Protein AF-A0A920M157-F1 (afdb_monomer)

Mean predicted aligned error: 7.33 Å

Secondary structure (DSSP, 8-state):
-HHHHHHHHHHHHHHHH-TT-HHHHHHHHHHHHHHHHHHHHHHHHHHHHHTT----HHHHHHHHHHHHHTT-HHHHHHHHHHHHHTTSS---HHHHHHHHHHHHHTT-HHHHHHHHHHHHHHHHHHHHT--

Solvent-accessible surface area (backbone atoms only — not comparable to full-atom values): 6908 Å² total; per-residue (Å²): 103,73,70,53,56,55,46,48,52,51,30,52,49,51,27,71,76,46,67,89,45,66,69,33,57,53,52,42,50,52,52,51,52,52,51,50,52,51,51,54,53,50,51,52,49,51,53,30,51,78,68,69,68,67,78,52,40,67,60,46,52,49,53,22,52,49,26,44,74,70,73,33,19,65,59,16,40,49,45,50,52,49,28,42,75,70,66,44,33,68,94,42,36,69,55,28,42,54,46,14,51,23,25,47,72,61,68,38,56,68,60,14,50,54,34,38,56,53,15,51,51,47,48,51,54,53,56,71,71,75,112

Foldseek 3Di:
DVVLVVQLVVLVVCCVVCVVDPVSVVSNVVSVVVVVVVVVVLVVLVVCVVVVNDQAQVSLQSNLVVCVVVLNLVVSLVSLVVCVVVVRHDLELVSLLSNLVSCVSVVNNVVSVVSNVSSVVRVVVVVVVVD

Sequence (131 aa):
MKNLEDAEDLGTRLLYLEPNKKKYWNQVSALYFAKEFELDSLAALELGYENNTLDKEADYLLLAKYYLYQKSPLKSIMVINDGIKKKIIKENEENLKLLSSSYFYSRDLENGIKILVKAEKFLMIRIYLLD

Structure (mmCIF, N/CA/C/O backbone):
data_AF-A0A920M157-F1
#
_entry.id   AF-A0A920M157-F1
#
loop_
_atom_site.group_PDB
_atom_site.id
_atom_site.type_symbol
_atom_site.label_atom_id
_atom_site.label_alt_id
_atom_site.label_comp_id
_atom_site.label_asym_id
_atom_site.label_entity_id
_atom_site.label_seq_id
_atom_site.pdbx_PDB_ins_code
_atom_site.Cartn_x
_atom_site.Cartn_y
_atom_site.Cartn_z
_atom_site.occupancy
_atom_site.B_iso_or_equiv
_atom_site.auth_seq_id
_atom_site.auth_comp_id
_atom_site.auth_asym_id
_atom_site.auth_atom_id
_atom_site.pdbx_PDB_model_num
ATOM 1 N N . MET A 1 1 ? 12.183 -5.258 -1.919 1.00 53.25 1 MET A N 1
ATOM 2 C CA . MET A 1 1 ? 12.608 -3.917 -2.371 1.00 53.25 1 MET A CA 1
ATOM 3 C C . MET A 1 1 ? 13.894 -3.413 -1.734 1.00 53.25 1 MET A C 1
ATOM 5 O O . MET A 1 1 ? 14.767 -3.090 -2.517 1.00 53.25 1 MET A O 1
ATOM 9 N N . LYS A 1 2 ? 14.093 -3.425 -0.399 1.00 52.22 2 LYS A N 1
ATOM 10 C CA . LYS A 1 2 ? 15.421 -3.109 0.191 1.00 52.22 2 LYS A CA 1
ATOM 11 C C . LYS A 1 2 ? 16.543 -3.930 -0.472 1.00 52.22 2 LYS A C 1
ATOM 13 O O . LYS A 1 2 ? 17.490 -3.379 -0.999 1.00 52.22 2 LYS A O 1
ATOM 18 N N . ASN A 1 3 ? 16.283 -5.224 -0.668 1.00 67.44 3 ASN A N 1
ATOM 19 C CA . ASN A 1 3 ? 17.174 -6.133 -1.397 1.00 67.44 3 ASN A CA 1
ATOM 20 C C . ASN A 1 3 ? 17.383 -5.801 -2.892 1.00 67.44 3 ASN A C 1
ATOM 22 O O . ASN A 1 3 ? 18.371 -6.254 -3.450 1.00 67.44 3 ASN A O 1
ATOM 26 N N . LEU A 1 4 ? 16.453 -5.102 -3.558 1.00 66.88 4 LEU A N 1
ATOM 27 C CA . LEU A 1 4 ? 16.570 -4.734 -4.981 1.00 66.88 4 LEU A CA 1
ATOM 28 C C . LEU A 1 4 ? 17.382 -3.449 -5.146 1.00 66.88 4 LEU A C 1
ATOM 30 O O . LEU A 1 4 ? 18.201 -3.375 -6.048 1.00 66.88 4 LEU A O 1
ATOM 34 N N . GLU A 1 5 ? 17.187 -2.481 -4.250 1.00 72.12 5 GLU A N 1
ATOM 35 C CA . GLU A 1 5 ? 17.973 -1.245 -4.186 1.00 72.12 5 GLU A CA 1
ATOM 36 C C . GLU A 1 5 ? 19.414 -1.544 -3.735 1.00 72.12 5 GLU A C 1
ATOM 38 O O . GLU A 1 5 ? 20.366 -1.104 -4.374 1.00 72.12 5 GLU A O 1
ATOM 43 N N . ASP A 1 6 ? 19.584 -2.420 -2.736 1.00 80.12 6 ASP A N 1
ATOM 44 C CA . ASP A 1 6 ? 20.892 -2.950 -2.327 1.00 80.12 6 ASP A CA 1
ATOM 45 C C . ASP A 1 6 ? 21.563 -3.749 -3.470 1.00 80.12 6 ASP A C 1
ATOM 47 O O . ASP A 1 6 ? 22.782 -3.698 -3.645 1.00 80.12 6 ASP A O 1
ATOM 51 N N . ALA A 1 7 ? 20.783 -4.485 -4.276 1.00 79.31 7 ALA A N 1
ATOM 52 C CA . ALA A 1 7 ? 21.294 -5.204 -5.447 1.00 79.31 7 ALA A CA 1
ATOM 53 C C . ALA A 1 7 ? 21.628 -4.273 -6.624 1.00 79.31 7 ALA A C 1
ATOM 55 O O . ALA A 1 7 ? 22.569 -4.559 -7.364 1.00 79.31 7 ALA A O 1
ATOM 56 N N . GLU A 1 8 ? 20.889 -3.173 -6.796 1.00 82.50 8 GLU A N 1
ATOM 57 C CA . GLU A 1 8 ? 21.156 -2.122 -7.782 1.00 82.50 8 GLU A CA 1
ATOM 58 C C . GLU A 1 8 ? 22.471 -1.410 -7.446 1.00 82.50 8 GLU A C 1
ATOM 60 O O . GLU A 1 8 ? 23.344 -1.322 -8.311 1.00 82.50 8 GLU A O 1
ATOM 65 N N . ASP A 1 9 ? 22.665 -0.994 -6.190 1.00 84.38 9 ASP A N 1
ATOM 66 C CA . ASP A 1 9 ? 23.902 -0.349 -5.728 1.00 84.38 9 ASP A CA 1
ATOM 67 C C . ASP A 1 9 ? 25.109 -1.291 -5.859 1.00 84.38 9 ASP A C 1
ATOM 69 O O . ASP A 1 9 ? 26.121 -0.955 -6.485 1.00 84.38 9 ASP A O 1
ATOM 73 N N . LEU A 1 10 ? 24.978 -2.531 -5.372 1.00 85.69 10 LEU A N 1
ATOM 74 C CA . LEU A 1 10 ? 26.026 -3.543 -5.489 1.00 85.69 10 LEU A CA 1
ATOM 75 C C . LEU A 1 10 ? 26.350 -3.870 -6.955 1.00 85.69 10 LEU A C 1
ATOM 77 O O . LEU A 1 10 ? 27.523 -3.932 -7.329 1.00 85.69 10 LEU A O 1
ATOM 81 N N . GLY A 1 11 ? 25.329 -4.078 -7.788 1.00 81.12 11 GLY A N 1
ATOM 82 C CA . GLY A 1 11 ? 25.480 -4.396 -9.207 1.00 81.12 11 GLY A CA 1
ATOM 83 C C . GLY A 1 11 ? 26.144 -3.263 -9.985 1.00 81.12 11 GLY A C 1
ATOM 84 O O . GLY A 1 11 ? 27.078 -3.510 -10.749 1.00 81.12 11 GLY A O 1
ATOM 85 N N . THR A 1 12 ? 25.732 -2.019 -9.735 1.00 85.62 12 THR A N 1
ATOM 86 C CA . THR A 1 12 ? 26.298 -0.818 -10.368 1.00 85.62 12 THR A CA 1
ATOM 87 C C . THR A 1 12 ? 27.742 -0.588 -9.927 1.00 85.62 12 THR A C 1
ATOM 89 O O . THR A 1 12 ? 28.605 -0.267 -10.746 1.00 85.62 12 THR A O 1
ATOM 92 N N . ARG A 1 13 ? 28.057 -0.833 -8.651 1.00 89.56 13 ARG A N 1
ATOM 93 C CA . ARG A 1 13 ? 29.427 -0.734 -8.139 1.00 89.56 13 ARG A CA 1
ATOM 94 C C . ARG A 1 13 ? 30.346 -1.806 -8.725 1.00 89.56 13 ARG A C 1
ATOM 96 O O . ARG A 1 13 ? 31.457 -1.487 -9.139 1.00 89.56 13 ARG A O 1
ATOM 103 N N . LEU A 1 14 ? 29.897 -3.062 -8.798 1.00 87.12 14 LEU A N 1
ATOM 104 C CA . LEU A 1 14 ? 30.646 -4.145 -9.450 1.00 87.12 14 LEU A CA 1
ATOM 105 C C . LEU A 1 14 ? 30.865 -3.862 -10.937 1.00 87.12 14 LEU A C 1
ATOM 107 O O . LEU A 1 14 ? 31.947 -4.123 -11.460 1.00 87.12 14 LEU A O 1
ATOM 111 N N . LEU A 1 15 ? 29.858 -3.289 -11.597 1.00 89.19 15 LEU A N 1
ATOM 112 C CA . LEU A 1 15 ? 29.945 -2.867 -12.983 1.00 89.19 15 LEU A CA 1
ATOM 113 C C . LEU A 1 15 ? 30.998 -1.768 -13.187 1.00 89.19 15 LEU A C 1
ATOM 115 O O . LEU A 1 15 ? 31.784 -1.850 -14.125 1.00 89.19 15 LEU A O 1
ATOM 119 N N . TYR A 1 16 ? 31.048 -0.776 -12.296 1.00 88.50 16 TYR A N 1
ATOM 120 C CA . TYR A 1 16 ? 32.037 0.301 -12.344 1.00 88.50 16 TYR A CA 1
ATOM 121 C C . TYR A 1 16 ? 33.469 -0.195 -12.092 1.00 88.50 16 TYR A C 1
ATOM 123 O O . TYR A 1 16 ? 34.403 0.240 -12.761 1.00 88.50 16 TYR A O 1
ATOM 131 N N . LEU A 1 17 ? 33.648 -1.112 -11.136 1.00 90.62 17 LEU A N 1
ATOM 132 C CA . LEU A 1 17 ? 34.964 -1.653 -10.778 1.00 90.62 17 LEU A CA 1
ATOM 133 C C . LEU A 1 17 ? 35.521 -2.607 -11.844 1.00 90.62 17 LEU A C 1
ATOM 135 O O . LEU A 1 17 ? 36.728 -2.662 -12.051 1.00 90.62 17 LEU A O 1
ATOM 139 N N . GLU A 1 18 ? 34.655 -3.369 -12.514 1.00 89.88 18 GLU A N 1
ATOM 140 C CA . GLU A 1 18 ? 35.040 -4.450 -13.429 1.00 89.88 18 GLU A CA 1
ATOM 141 C C . GLU A 1 18 ? 34.169 -4.450 -14.711 1.00 89.88 18 GLU A C 1
ATOM 143 O O . GLU A 1 18 ? 33.506 -5.449 -15.025 1.00 89.88 18 GLU A O 1
ATOM 148 N N . PRO A 1 19 ? 34.167 -3.359 -15.503 1.00 85.19 19 PRO A N 1
ATOM 149 C CA . PRO A 1 19 ? 33.208 -3.142 -16.597 1.00 85.19 19 PRO A CA 1
ATOM 150 C C . PRO A 1 19 ? 33.341 -4.133 -17.760 1.00 85.19 19 PRO A C 1
ATOM 152 O O . PRO A 1 19 ? 32.403 -4.322 -18.536 1.00 85.19 19 PRO A O 1
ATOM 155 N N . ASN A 1 20 ? 34.484 -4.814 -17.869 1.00 88.31 20 ASN A N 1
ATOM 156 C CA . ASN A 1 20 ? 34.747 -5.809 -18.910 1.00 88.31 20 ASN A CA 1
ATOM 157 C C . ASN A 1 20 ? 34.015 -7.144 -18.662 1.00 88.31 20 ASN A C 1
ATOM 159 O O . ASN A 1 20 ? 33.969 -8.005 -19.544 1.00 88.31 20 ASN A O 1
ATOM 163 N N . LYS A 1 21 ? 33.427 -7.353 -17.474 1.00 88.81 21 LYS A N 1
ATOM 164 C CA . LYS A 1 21 ? 32.687 -8.580 -17.148 1.00 88.81 21 LYS A CA 1
ATOM 165 C C . LYS A 1 21 ? 31.221 -8.450 -17.566 1.00 88.81 21 LYS A C 1
ATOM 167 O O . LYS A 1 21 ? 30.387 -7.942 -16.822 1.00 88.81 21 LYS A O 1
ATOM 172 N N . LYS A 1 22 ? 30.876 -9.028 -18.726 1.00 87.81 22 LYS A N 1
ATOM 173 C CA . LYS A 1 22 ? 29.504 -9.089 -19.288 1.00 87.81 22 LYS A CA 1
ATOM 174 C C . LYS A 1 22 ? 28.415 -9.480 -18.271 1.00 87.81 22 LYS A C 1
ATOM 176 O O . LYS A 1 22 ? 27.293 -8.990 -18.347 1.00 87.81 22 LYS A O 1
ATOM 181 N N . LYS A 1 23 ? 28.737 -10.349 -17.304 1.00 86.00 23 LYS A N 1
ATOM 182 C CA . LYS A 1 23 ? 27.807 -10.786 -16.249 1.00 86.00 23 LYS A CA 1
ATOM 183 C C . LYS A 1 23 ? 27.227 -9.615 -15.440 1.00 86.00 23 LYS A C 1
ATOM 185 O O . LYS A 1 23 ? 26.061 -9.692 -15.072 1.00 86.00 23 LYS A O 1
ATOM 190 N N . TYR A 1 24 ? 27.991 -8.551 -15.186 1.00 87.88 24 TYR A N 1
ATOM 191 C CA . TYR A 1 24 ? 27.523 -7.418 -14.379 1.00 87.88 24 TYR A CA 1
ATOM 192 C C . TYR A 1 24 ? 26.549 -6.521 -15.142 1.00 87.88 24 TYR A C 1
ATOM 194 O O . TYR A 1 24 ? 25.504 -6.175 -14.603 1.00 87.88 24 TYR A O 1
ATOM 202 N N . TRP A 1 25 ? 26.807 -6.264 -16.427 1.00 85.06 25 TRP A N 1
ATOM 203 C CA . TRP A 1 25 ? 25.846 -5.590 -17.307 1.00 85.06 25 TRP A CA 1
ATOM 204 C C . TRP A 1 25 ? 24.501 -6.326 -17.355 1.00 85.06 25 TRP A C 1
ATOM 206 O O . T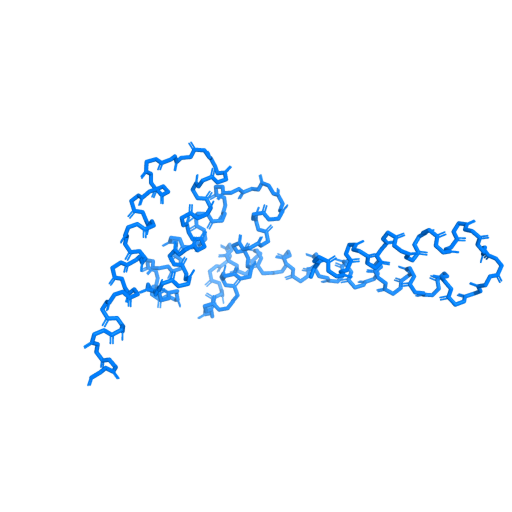RP A 1 25 ? 23.452 -5.705 -17.213 1.00 85.06 25 TRP A O 1
ATOM 216 N N . ASN A 1 26 ? 24.527 -7.659 -17.482 1.00 86.12 26 ASN A N 1
ATOM 217 C CA . ASN A 1 26 ? 23.306 -8.470 -17.497 1.00 86.12 26 ASN A CA 1
ATOM 218 C C . ASN A 1 26 ? 22.538 -8.404 -16.167 1.00 86.12 26 ASN A C 1
ATOM 220 O O . ASN A 1 26 ? 21.312 -8.377 -16.174 1.00 86.12 26 ASN A O 1
ATOM 224 N N . GLN A 1 27 ? 23.244 -8.391 -15.031 1.00 84.75 27 GLN A N 1
ATOM 225 C CA . GLN A 1 27 ? 22.616 -8.289 -13.711 1.00 84.75 27 GLN A CA 1
ATOM 226 C C . GLN A 1 27 ? 21.940 -6.930 -13.514 1.00 84.75 27 GLN A C 1
ATOM 228 O O . GLN A 1 27 ? 20.782 -6.888 -13.113 1.00 84.75 27 GLN A O 1
ATOM 233 N N . VAL A 1 28 ? 22.628 -5.838 -13.855 1.00 87.62 28 VAL A N 1
ATOM 234 C CA . VAL A 1 28 ? 22.068 -4.480 -13.775 1.00 87.62 28 VAL A CA 1
ATOM 235 C C . VAL A 1 28 ? 20.886 -4.315 -14.738 1.00 87.62 28 VAL A C 1
ATOM 237 O O . VAL A 1 28 ? 19.845 -3.801 -14.344 1.00 87.62 28 VAL A O 1
ATOM 240 N N . SER A 1 29 ? 20.983 -4.834 -15.967 1.00 83.81 29 SER A N 1
ATOM 241 C CA . SER A 1 29 ? 19.876 -4.814 -16.934 1.00 83.81 29 SER A CA 1
ATOM 242 C C . SER A 1 29 ? 18.646 -5.584 -16.442 1.00 83.81 29 SER A C 1
ATOM 244 O O . SER A 1 29 ? 17.533 -5.084 -16.577 1.00 83.81 29 SER A O 1
ATOM 246 N N . ALA A 1 30 ? 18.829 -6.762 -15.838 1.00 85.06 30 ALA A N 1
ATOM 247 C CA . ALA A 1 30 ? 17.723 -7.532 -15.271 1.00 85.06 30 ALA A CA 1
ATOM 248 C C . ALA A 1 30 ? 17.056 -6.807 -14.091 1.00 85.06 30 ALA A C 1
ATOM 250 O O . ALA A 1 30 ? 15.836 -6.864 -13.953 1.00 85.06 30 ALA A O 1
ATOM 251 N N . LEU A 1 31 ? 17.839 -6.101 -13.266 1.00 87.56 31 LEU A N 1
ATOM 252 C CA . LEU A 1 31 ? 17.317 -5.282 -12.169 1.00 87.56 31 LEU A CA 1
ATOM 253 C C . LEU A 1 31 ? 16.507 -4.089 -12.688 1.00 87.56 31 LEU A C 1
ATOM 255 O O . LEU A 1 31 ? 15.399 -3.865 -12.208 1.00 87.56 31 LEU A O 1
ATOM 259 N N . TYR A 1 32 ? 17.012 -3.363 -13.691 1.00 85.44 32 TYR A N 1
ATOM 260 C CA . TYR A 1 32 ? 16.269 -2.260 -14.309 1.00 85.44 32 TYR A CA 1
ATOM 261 C C . TYR A 1 32 ? 14.982 -2.732 -14.980 1.00 85.44 32 TYR A C 1
ATOM 263 O O . TYR A 1 32 ? 13.939 -2.127 -14.759 1.00 85.44 32 TYR A O 1
ATOM 271 N N . PHE A 1 33 ? 15.028 -3.849 -15.709 1.00 84.50 33 PHE A N 1
ATOM 272 C CA . PHE A 1 33 ? 13.837 -4.432 -16.320 1.00 84.50 33 PHE A CA 1
ATOM 273 C C . PHE A 1 33 ? 12.795 -4.846 -15.270 1.00 84.50 33 PHE A C 1
ATOM 275 O O . PHE A 1 33 ? 11.612 -4.562 -15.423 1.00 84.50 33 PHE A O 1
ATOM 282 N N . ALA A 1 34 ? 13.226 -5.476 -14.171 1.00 84.06 34 ALA A N 1
ATOM 283 C CA . ALA A 1 34 ? 12.327 -5.842 -13.079 1.00 84.06 34 ALA A CA 1
ATOM 284 C C . ALA A 1 34 ? 11.678 -4.609 -12.425 1.00 84.06 34 ALA A C 1
ATOM 286 O O . ALA A 1 34 ? 10.488 -4.635 -12.122 1.00 84.06 34 ALA A O 1
ATOM 287 N N . LYS A 1 35 ? 12.445 -3.527 -12.245 1.00 84.00 35 LYS A N 1
ATOM 288 C CA . LYS A 1 35 ? 11.970 -2.257 -11.679 1.00 84.00 35 LYS A CA 1
ATOM 289 C C . LYS A 1 35 ? 10.964 -1.558 -12.594 1.00 84.00 35 LYS A C 1
ATOM 291 O O . LYS A 1 35 ? 9.948 -1.076 -12.108 1.00 84.00 35 LYS A O 1
ATOM 296 N N . GLU A 1 36 ? 11.228 -1.514 -13.898 1.00 83.31 36 GLU A N 1
ATOM 297 C CA . GLU A 1 36 ? 10.305 -0.959 -14.896 1.00 83.31 36 GLU A CA 1
ATOM 298 C C . GLU A 1 36 ? 8.992 -1.751 -14.928 1.00 83.31 36 GLU A C 1
ATOM 300 O O . GLU A 1 36 ? 7.922 -1.168 -14.778 1.00 83.31 36 GLU A O 1
ATOM 305 N N . PHE A 1 37 ? 9.071 -3.085 -14.977 1.00 82.06 37 PHE A N 1
ATOM 306 C CA . PHE A 1 37 ? 7.889 -3.948 -14.944 1.00 82.06 37 PHE A CA 1
ATOM 307 C C . PHE A 1 37 ? 7.062 -3.775 -13.659 1.00 82.06 37 PHE A C 1
ATOM 309 O O . PHE A 1 37 ? 5.832 -3.786 -13.692 1.00 82.06 37 PHE A O 1
ATOM 316 N N . GLU A 1 38 ? 7.722 -3.601 -12.512 1.00 83.69 38 GLU A N 1
ATOM 317 C CA . GLU A 1 38 ? 7.049 -3.319 -11.243 1.00 83.69 38 GLU A CA 1
ATOM 318 C C . GLU A 1 38 ? 6.327 -1.962 -11.264 1.00 83.69 38 GLU A C 1
ATOM 320 O O . GLU A 1 38 ? 5.179 -1.881 -10.823 1.00 83.69 38 GLU A O 1
ATOM 325 N N . LEU A 1 39 ? 6.948 -0.912 -11.817 1.00 82.75 39 LEU A N 1
ATOM 326 C CA . LEU A 1 39 ? 6.310 0.399 -11.978 1.00 82.75 39 LEU A CA 1
ATOM 327 C C . LEU A 1 39 ? 5.092 0.338 -12.908 1.00 82.75 39 LEU A C 1
ATOM 329 O O . LEU A 1 39 ? 4.040 0.865 -12.547 1.00 82.75 39 LEU A O 1
ATOM 333 N N . ASP A 1 40 ? 5.196 -0.349 -14.046 1.00 83.38 40 ASP A N 1
ATOM 334 C CA . ASP A 1 40 ? 4.075 -0.540 -14.975 1.00 83.38 40 ASP A CA 1
ATOM 335 C C . ASP A 1 40 ? 2.927 -1.318 -14.323 1.00 83.38 40 ASP A C 1
ATOM 337 O O . ASP A 1 40 ? 1.755 -0.945 -14.436 1.00 83.38 40 ASP A O 1
ATOM 341 N N . SER A 1 41 ? 3.253 -2.375 -13.573 1.00 84.50 41 SER A N 1
ATOM 342 C CA . SER A 1 41 ? 2.259 -3.140 -12.820 1.00 84.50 41 SER A CA 1
ATOM 343 C C . SER A 1 41 ? 1.543 -2.276 -11.777 1.00 84.50 41 SER A C 1
ATOM 345 O O . SER A 1 41 ? 0.343 -2.451 -11.560 1.00 84.50 41 SER A O 1
ATOM 347 N N . LEU A 1 42 ? 2.248 -1.352 -11.121 1.00 89.19 42 LEU A N 1
ATOM 348 C CA . LEU A 1 42 ? 1.669 -0.455 -10.118 1.00 89.19 42 LEU A CA 1
ATOM 349 C C . LEU A 1 42 ? 0.827 0.656 -10.755 1.00 89.19 42 LEU A C 1
ATOM 351 O O . LEU A 1 42 ? -0.216 1.005 -10.205 1.00 89.19 42 LEU A O 1
ATOM 355 N N . ALA A 1 43 ? 1.202 1.140 -11.941 1.00 88.75 43 ALA A N 1
ATOM 356 C CA . ALA A 1 43 ? 0.373 2.050 -12.729 1.00 88.75 43 ALA A CA 1
ATOM 357 C C . ALA A 1 43 ? -0.941 1.380 -13.171 1.00 88.75 43 ALA A C 1
ATOM 359 O O . ALA A 1 43 ? -2.013 1.975 -13.058 1.00 88.75 43 ALA A O 1
ATOM 360 N N . ALA A 1 44 ? -0.889 0.116 -13.603 1.00 88.50 44 ALA A N 1
ATOM 361 C CA . ALA A 1 44 ? -2.088 -0.658 -13.924 1.00 88.50 44 ALA A CA 1
ATOM 362 C C . ALA A 1 44 ? -2.998 -0.861 -12.696 1.00 88.50 44 ALA A C 1
ATOM 364 O O . ALA A 1 44 ? -4.221 -0.768 -12.811 1.00 88.50 44 ALA A O 1
ATOM 365 N N . LEU A 1 45 ? -2.413 -1.087 -11.513 1.00 92.81 45 LEU A N 1
ATOM 366 C CA . LEU A 1 45 ? -3.154 -1.160 -10.249 1.00 92.81 45 LEU A CA 1
ATOM 367 C C . LEU A 1 45 ? -3.809 0.179 -9.879 1.00 92.81 45 LEU A C 1
ATOM 369 O O . LEU A 1 45 ? -4.972 0.186 -9.479 1.00 92.81 45 LEU A O 1
ATOM 373 N N . GLU A 1 46 ? -3.108 1.306 -10.042 1.00 94.44 46 GLU A N 1
ATOM 374 C CA . GLU A 1 46 ? -3.669 2.648 -9.815 1.00 94.44 46 GLU A CA 1
ATOM 375 C C . GLU A 1 46 ? -4.854 2.921 -10.756 1.00 94.44 46 GLU A C 1
ATOM 377 O O . GLU A 1 46 ? -5.923 3.311 -10.288 1.00 94.44 46 GLU A O 1
ATOM 382 N N . LEU A 1 47 ? -4.735 2.595 -12.048 1.00 94.81 47 LEU A N 1
ATOM 383 C CA . LEU A 1 47 ? -5.847 2.701 -13.001 1.00 94.81 47 LEU A CA 1
ATOM 384 C C . LEU A 1 47 ? -7.026 1.791 -12.634 1.00 94.81 47 LEU A C 1
ATOM 386 O O . LEU A 1 47 ? -8.184 2.190 -12.767 1.00 94.81 47 LEU A O 1
ATOM 390 N N . GLY A 1 48 ? -6.760 0.569 -12.168 1.00 94.00 48 GLY A N 1
ATOM 391 C CA . GLY A 1 48 ? -7.805 -0.327 -11.679 1.00 94.00 48 GLY A CA 1
ATOM 392 C C . GLY A 1 48 ? -8.529 0.242 -10.456 1.00 94.00 48 GLY A C 1
ATOM 393 O O . GLY A 1 48 ? -9.750 0.123 -10.336 1.00 94.00 48 GLY A O 1
ATOM 394 N N . TYR A 1 49 ? -7.796 0.902 -9.555 1.00 96.38 49 TYR A N 1
ATOM 395 C CA . TYR A 1 49 ? -8.373 1.571 -8.391 1.00 96.38 49 TYR A CA 1
ATOM 396 C C . TYR A 1 49 ? -9.261 2.749 -8.810 1.00 96.38 49 TYR A C 1
ATOM 398 O O . TYR A 1 49 ? -10.415 2.827 -8.384 1.00 96.38 49 TYR A O 1
ATOM 406 N N . GLU A 1 50 ? -8.766 3.621 -9.693 1.00 94.44 50 GLU A N 1
ATOM 407 C CA . GLU A 1 50 ? -9.502 4.784 -10.209 1.00 94.44 50 GLU A CA 1
ATOM 408 C C . GLU A 1 50 ? -10.789 4.386 -10.948 1.00 94.44 50 GLU A C 1
ATOM 410 O O . GLU A 1 50 ? -11.821 5.045 -10.810 1.00 94.44 50 GLU A O 1
ATOM 415 N N . ASN A 1 51 ? -10.763 3.259 -11.664 1.00 94.50 51 ASN A N 1
ATOM 416 C CA . ASN A 1 51 ? -11.926 2.711 -12.362 1.00 94.50 51 ASN A CA 1
ATOM 417 C C . ASN A 1 51 ? -12.822 1.818 -11.482 1.00 94.50 51 ASN A C 1
ATOM 419 O O . ASN A 1 51 ? -13.782 1.237 -11.985 1.00 94.50 51 ASN A O 1
ATOM 423 N N . ASN A 1 52 ? -12.558 1.722 -10.172 1.00 92.56 52 ASN A N 1
ATOM 424 C CA . ASN A 1 52 ? -13.294 0.879 -9.220 1.00 92.56 52 ASN A CA 1
ATOM 425 C C . ASN A 1 52 ? -13.358 -0.613 -9.612 1.00 92.56 52 ASN A C 1
ATOM 427 O O . ASN A 1 52 ? -14.349 -1.284 -9.325 1.00 92.56 52 ASN A O 1
ATOM 431 N N . THR A 1 53 ? -12.312 -1.141 -10.254 1.00 93.62 53 THR A N 1
ATOM 432 C CA . THR A 1 53 ? -12.234 -2.553 -10.668 1.00 93.62 53 THR A CA 1
ATOM 433 C C . THR A 1 53 ? -11.395 -3.422 -9.733 1.00 93.62 53 THR A C 1
ATOM 435 O O . THR A 1 53 ? -11.401 -4.638 -9.893 1.00 93.62 53 THR A O 1
ATOM 438 N N . LEU A 1 54 ? -10.661 -2.838 -8.778 1.00 92.62 54 LEU A N 1
ATOM 439 C CA . LEU A 1 54 ? -9.957 -3.618 -7.753 1.00 92.62 54 LEU A CA 1
ATOM 440 C C . LEU A 1 54 ? -10.943 -4.200 -6.733 1.00 92.62 54 LEU A C 1
ATOM 442 O O . LEU A 1 54 ? -11.769 -3.476 -6.177 1.00 92.62 54 LEU A O 1
ATOM 446 N N . ASP A 1 55 ? -10.798 -5.488 -6.429 1.00 93.25 55 ASP A N 1
ATOM 447 C CA . ASP A 1 55 ? -11.660 -6.225 -5.496 1.00 93.25 55 ASP A CA 1
ATOM 448 C C . ASP A 1 55 ? -10.888 -7.042 -4.444 1.00 93.25 55 ASP A C 1
ATOM 450 O O . ASP A 1 55 ? -11.492 -7.626 -3.540 1.00 93.25 55 ASP A O 1
ATOM 454 N N . LYS A 1 56 ? -9.550 -7.058 -4.506 1.00 97.19 56 LYS A N 1
ATOM 455 C CA . LYS A 1 56 ? -8.697 -7.800 -3.569 1.00 97.19 56 LYS A CA 1
ATOM 456 C C . LYS A 1 56 ? -8.011 -6.881 -2.572 1.00 97.19 56 LYS A C 1
ATOM 458 O O . LYS A 1 56 ? -7.380 -5.890 -2.930 1.00 97.19 56 LYS A O 1
ATOM 463 N N . GLU A 1 57 ? -8.026 -7.302 -1.311 1.00 97.88 57 GLU A N 1
ATOM 464 C CA . GLU A 1 57 ? -7.294 -6.661 -0.214 1.00 97.88 57 GLU A CA 1
ATOM 465 C C . GLU A 1 57 ? -5.802 -6.477 -0.533 1.00 97.88 57 GLU A C 1
ATOM 467 O O . GLU A 1 57 ? -5.245 -5.403 -0.313 1.00 97.88 57 GLU A O 1
ATOM 472 N N . ALA A 1 58 ? -5.162 -7.504 -1.101 1.00 96.38 58 ALA A N 1
ATOM 473 C CA . ALA A 1 58 ? -3.739 -7.474 -1.430 1.00 96.38 58 ALA A CA 1
ATOM 474 C C . ALA A 1 58 ? -3.382 -6.361 -2.431 1.00 96.38 58 ALA A C 1
ATOM 476 O O . ALA A 1 58 ? -2.359 -5.703 -2.254 1.00 96.38 58 ALA A O 1
ATOM 477 N N . ASP A 1 59 ? -4.239 -6.114 -3.424 1.00 95.81 59 ASP A N 1
ATOM 478 C CA . ASP A 1 59 ? -4.012 -5.112 -4.470 1.00 95.81 59 ASP A CA 1
ATOM 479 C C . ASP A 1 59 ? -4.100 -3.692 -3.893 1.00 95.81 59 ASP A C 1
ATOM 481 O O . ASP A 1 59 ? -3.230 -2.853 -4.130 1.00 95.81 59 ASP A O 1
ATOM 485 N N . TYR A 1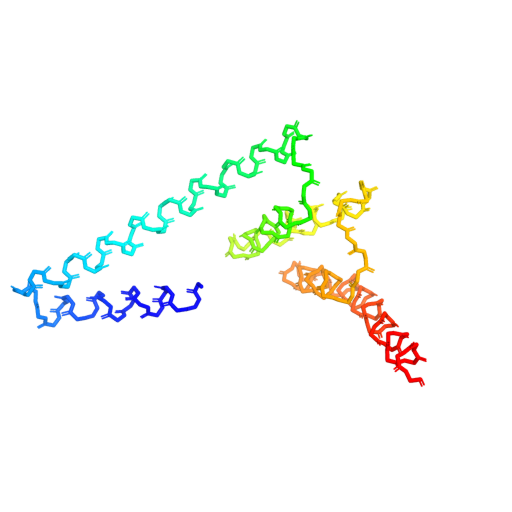 60 ? -5.093 -3.452 -3.033 1.00 97.94 60 TYR A N 1
ATOM 486 C CA . TYR A 1 60 ? -5.233 -2.203 -2.284 1.00 97.94 60 TYR A CA 1
ATOM 487 C C . TYR A 1 60 ? -4.028 -1.931 -1.370 1.00 97.94 60 TYR A C 1
ATOM 489 O O . TYR A 1 60 ? -3.499 -0.818 -1.340 1.00 97.94 60 TYR A O 1
ATOM 497 N N . LEU A 1 61 ? -3.581 -2.940 -0.615 1.00 97.94 61 LEU A N 1
ATOM 498 C CA . LEU A 1 61 ? -2.445 -2.807 0.300 1.00 97.94 61 LEU A CA 1
ATOM 499 C C . LEU A 1 61 ? -1.120 -2.629 -0.450 1.00 97.94 61 LEU A C 1
ATOM 501 O O . LEU A 1 61 ? -0.247 -1.894 0.018 1.00 97.94 61 LEU A O 1
ATOM 505 N N . LEU A 1 62 ? -0.959 -3.278 -1.605 1.00 95.56 62 LEU A N 1
ATOM 506 C CA . LEU A 1 62 ? 0.196 -3.092 -2.478 1.00 95.56 62 LEU A CA 1
ATOM 507 C C . LEU A 1 62 ? 0.239 -1.657 -3.018 1.00 95.56 62 LEU A C 1
ATOM 509 O O . LEU A 1 62 ? 1.266 -0.990 -2.879 1.00 95.56 62 LEU A O 1
ATOM 513 N N . LEU A 1 63 ? -0.888 -1.147 -3.523 1.00 96.38 63 LEU A N 1
ATOM 514 C CA . LEU A 1 63 ? -1.010 0.234 -3.994 1.00 96.38 63 LEU A CA 1
ATOM 515 C C . LEU A 1 63 ? -0.750 1.249 -2.863 1.00 96.38 63 LEU A C 1
ATOM 517 O O . LEU A 1 63 ? -0.029 2.230 -3.048 1.00 96.38 63 LEU A O 1
ATOM 521 N N . ALA A 1 64 ? -1.236 0.979 -1.648 1.00 97.75 64 ALA A N 1
ATOM 522 C CA 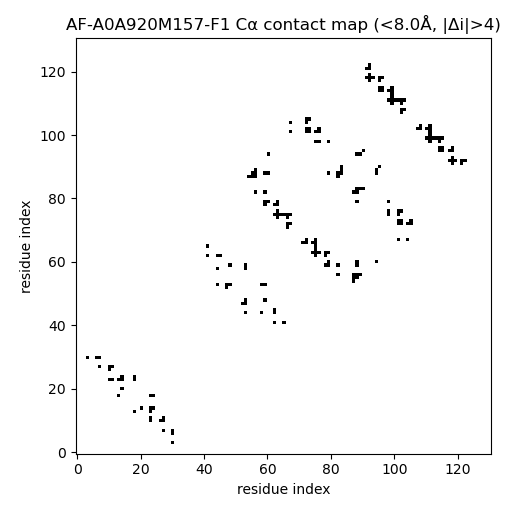. ALA A 1 64 ? -0.959 1.807 -0.475 1.00 97.75 64 ALA A CA 1
ATOM 523 C C . ALA A 1 64 ? 0.539 1.883 -0.136 1.00 97.75 64 ALA A C 1
ATOM 525 O O . ALA A 1 64 ? 1.069 2.969 0.126 1.00 97.75 64 ALA A O 1
ATOM 526 N N . LYS A 1 65 ? 1.231 0.737 -0.137 1.00 95.75 65 LYS A N 1
ATOM 527 C CA . LYS A 1 65 ? 2.680 0.656 0.109 1.00 95.75 65 LYS A CA 1
ATOM 528 C C . LYS A 1 65 ? 3.463 1.370 -0.993 1.00 95.75 65 LYS A C 1
ATOM 530 O O . LYS A 1 65 ? 4.410 2.093 -0.686 1.00 95.75 65 LYS A O 1
ATOM 535 N N . TYR A 1 66 ? 3.031 1.237 -2.246 1.00 93.25 66 TYR A N 1
ATOM 536 C CA . TYR A 1 66 ? 3.613 1.957 -3.375 1.00 93.25 66 TYR A CA 1
ATOM 537 C C . TYR A 1 66 ? 3.497 3.475 -3.222 1.00 93.25 66 TYR A C 1
ATOM 539 O O . TYR A 1 66 ? 4.485 4.188 -3.389 1.00 93.25 66 TYR A O 1
ATOM 547 N N . TYR A 1 67 ? 2.335 3.988 -2.815 1.00 95.50 67 TYR A N 1
ATOM 548 C CA . TYR A 1 67 ? 2.187 5.418 -2.559 1.00 95.50 67 TYR A CA 1
ATOM 549 C C . TYR A 1 67 ? 3.107 5.929 -1.450 1.00 95.50 67 TYR A C 1
ATOM 551 O O . TYR A 1 67 ? 3.654 7.023 -1.581 1.00 95.50 67 TYR A O 1
ATOM 559 N N . LEU A 1 68 ? 3.335 5.157 -0.382 1.00 92.06 68 LEU A N 1
ATOM 560 C CA . LEU A 1 68 ? 4.326 5.533 0.634 1.00 92.06 68 LEU A CA 1
ATOM 561 C C . LEU A 1 68 ? 5.744 5.556 0.073 1.00 92.06 68 LEU A C 1
ATOM 563 O O . LEU A 1 68 ? 6.480 6.506 0.336 1.00 92.06 68 LEU A O 1
ATOM 567 N N . TYR A 1 69 ? 6.108 4.548 -0.722 1.00 87.62 69 TYR A N 1
ATOM 568 C CA . TYR A 1 69 ? 7.402 4.494 -1.398 1.00 87.62 69 TYR A CA 1
ATOM 569 C C . TYR A 1 69 ? 7.624 5.729 -2.285 1.00 87.62 69 TYR A C 1
ATOM 571 O O . TYR A 1 69 ? 8.664 6.381 -2.202 1.00 87.62 69 TYR A O 1
ATOM 579 N N . GLN A 1 70 ? 6.599 6.138 -3.034 1.00 89.06 70 GLN A N 1
ATOM 580 C CA . GLN A 1 70 ? 6.601 7.354 -3.851 1.00 89.06 70 GLN A CA 1
ATOM 581 C C . GLN A 1 70 ? 6.437 8.660 -3.053 1.00 89.06 70 GLN A C 1
ATOM 583 O O . GLN A 1 70 ? 6.138 9.707 -3.628 1.00 89.06 70 GLN A O 1
ATOM 588 N N . LYS A 1 71 ? 6.599 8.631 -1.723 1.00 93.88 71 LYS A N 1
ATOM 589 C CA . LYS A 1 71 ? 6.459 9.804 -0.841 1.00 93.88 71 LYS A CA 1
ATOM 590 C C . LYS A 1 71 ? 5.109 10.520 -1.006 1.00 93.88 71 LYS A C 1
ATOM 592 O O . LYS A 1 71 ? 5.010 11.728 -0.812 1.00 93.88 71 LYS A O 1
ATOM 597 N N . SER A 1 72 ? 4.062 9.758 -1.317 1.00 96.38 72 SER A N 1
ATOM 598 C CA . SER A 1 72 ? 2.675 10.203 -1.483 1.00 96.38 72 SER A CA 1
ATOM 599 C C . SER A 1 72 ? 1.772 9.651 -0.364 1.00 96.38 72 SER A C 1
ATOM 601 O O . SER A 1 72 ? 0.795 8.950 -0.636 1.00 96.38 72 SER A O 1
ATOM 603 N N . PRO A 1 73 ? 2.052 9.949 0.921 1.00 98.00 73 PRO A N 1
ATOM 604 C CA . PRO A 1 73 ? 1.363 9.318 2.049 1.00 98.00 73 PRO A CA 1
ATOM 605 C C . PRO A 1 73 ? -0.142 9.607 2.089 1.00 98.00 73 PRO A C 1
ATOM 607 O O . PRO A 1 73 ? -0.910 8.747 2.507 1.00 98.00 73 PRO A O 1
ATOM 610 N N . LEU A 1 74 ? -0.591 10.759 1.580 1.00 98.50 74 LEU A N 1
ATOM 611 C CA . LEU A 1 74 ? -2.020 11.078 1.482 1.00 98.50 74 LEU A CA 1
ATOM 612 C C . LEU A 1 74 ? -2.776 10.111 0.560 1.00 98.50 74 LEU A C 1
ATOM 614 O O . LEU A 1 74 ? -3.882 9.692 0.896 1.00 98.50 74 LEU A O 1
ATOM 618 N N . LYS A 1 75 ? -2.172 9.701 -0.564 1.00 97.75 75 LYS A N 1
ATOM 619 C CA . LYS A 1 75 ? -2.768 8.693 -1.453 1.00 97.75 75 LYS A CA 1
ATOM 620 C C . LYS A 1 75 ? -2.819 7.315 -0.782 1.00 97.75 75 LYS A C 1
ATOM 622 O O . LYS A 1 75 ? -3.809 6.604 -0.925 1.00 97.75 75 LYS A O 1
ATOM 627 N N . SER A 1 76 ? -1.802 6.972 0.014 1.00 98.44 76 SER A N 1
ATOM 628 C CA . SER A 1 76 ? -1.798 5.745 0.822 1.00 98.44 76 SER A CA 1
ATOM 629 C C . SER A 1 76 ? -2.930 5.728 1.859 1.00 98.44 76 SER A C 1
ATOM 631 O O . SER A 1 76 ? -3.706 4.777 1.928 1.00 98.44 76 SER A O 1
ATOM 633 N N . ILE A 1 77 ? -3.107 6.824 2.603 1.00 98.75 77 ILE A N 1
ATOM 634 C CA . ILE A 1 77 ? -4.222 6.988 3.550 1.00 98.75 77 ILE A CA 1
ATOM 635 C C . ILE A 1 77 ? -5.568 6.851 2.829 1.00 98.75 77 ILE A C 1
ATOM 637 O O . ILE A 1 77 ? -6.472 6.177 3.324 1.00 98.75 77 ILE A O 1
ATOM 641 N N . MET A 1 78 ? -5.706 7.489 1.663 1.00 98.38 78 MET A N 1
ATOM 642 C CA . MET A 1 78 ? -6.935 7.469 0.871 1.00 98.38 78 MET A CA 1
ATOM 643 C C . MET A 1 78 ? -7.306 6.050 0.431 1.00 98.38 78 MET A C 1
ATOM 645 O O . MET A 1 78 ? -8.427 5.621 0.695 1.00 98.38 78 MET A O 1
ATOM 649 N N . VAL A 1 79 ? -6.376 5.316 -0.190 1.00 98.19 79 VAL A N 1
ATOM 650 C CA . VAL A 1 79 ? -6.658 3.975 -0.723 1.00 98.19 79 VAL A CA 1
ATOM 651 C C . VAL A 1 79 ? -6.989 2.985 0.399 1.00 98.19 79 VAL A C 1
ATOM 653 O O . VAL A 1 79 ? -7.918 2.191 0.265 1.00 98.19 79 VAL A O 1
ATOM 656 N N . ILE A 1 80 ? -6.304 3.074 1.550 1.00 98.62 80 ILE A N 1
ATOM 657 C CA . ILE A 1 80 ? -6.590 2.195 2.691 1.00 98.62 80 ILE A CA 1
ATOM 658 C C . ILE A 1 80 ? -7.976 2.498 3.274 1.00 98.62 80 ILE A C 1
ATOM 660 O O . ILE A 1 80 ? -8.767 1.583 3.496 1.00 98.62 80 ILE A O 1
ATOM 664 N N . ASN A 1 81 ? -8.300 3.775 3.499 1.00 98.62 81 ASN A N 1
ATOM 665 C CA . ASN A 1 81 ? -9.606 4.159 4.037 1.00 98.62 81 ASN A CA 1
ATOM 666 C C . ASN A 1 81 ? -10.757 3.811 3.079 1.00 98.62 81 ASN A C 1
ATOM 668 O O . ASN A 1 81 ? -11.808 3.362 3.539 1.00 98.62 81 ASN A O 1
ATOM 672 N N . ASP A 1 82 ? -10.570 3.978 1.765 1.00 98.38 82 ASP A N 1
ATOM 673 C CA . ASP A 1 82 ? -11.549 3.545 0.762 1.00 98.38 82 ASP A CA 1
ATOM 674 C C . ASP A 1 82 ? -11.756 2.025 0.807 1.00 98.38 82 ASP A C 1
ATOM 676 O O . ASP A 1 82 ? -12.891 1.558 0.903 1.00 98.38 82 ASP A O 1
ATOM 680 N N . GLY A 1 83 ? -10.667 1.250 0.840 1.00 98.31 83 GLY A N 1
ATOM 681 C CA . GLY A 1 83 ? -10.723 -0.207 0.945 1.00 98.31 83 GLY A CA 1
ATOM 682 C C . GLY A 1 83 ? -11.427 -0.694 2.215 1.00 98.31 83 GLY A C 1
ATOM 683 O O . GLY A 1 83 ? -12.240 -1.617 2.143 1.00 98.31 83 GLY A O 1
ATOM 684 N N . ILE A 1 84 ? -11.186 -0.051 3.365 1.00 98.44 84 ILE A N 1
ATOM 685 C CA . ILE A 1 84 ? -11.897 -0.338 4.626 1.00 98.44 84 ILE A CA 1
ATOM 686 C C . ILE A 1 84 ? -13.388 -0.006 4.487 1.00 98.44 84 ILE A C 1
ATOM 688 O O . ILE A 1 84 ? -14.244 -0.828 4.817 1.00 98.44 84 ILE A O 1
ATOM 692 N N . LYS A 1 85 ? -13.724 1.174 3.951 1.00 98.00 85 LYS A N 1
ATOM 693 C CA . LYS A 1 85 ? -15.115 1.612 3.744 1.00 98.00 85 LYS A CA 1
ATOM 694 C C . LYS A 1 85 ? -15.882 0.662 2.819 1.00 98.00 85 LYS A C 1
ATOM 696 O O . LYS A 1 85 ? -17.048 0.366 3.077 1.00 98.00 85 LYS A O 1
ATOM 701 N N . LYS A 1 86 ? -15.224 0.162 1.770 1.00 97.06 86 LYS A N 1
ATOM 702 C CA . LYS A 1 86 ? -15.756 -0.836 0.830 1.00 97.06 86 LYS A CA 1
ATOM 703 C C . LYS A 1 86 ? -15.756 -2.266 1.390 1.00 97.06 86 LYS A C 1
ATOM 705 O O . LYS A 1 86 ? -16.258 -3.163 0.723 1.00 97.06 86 LYS A O 1
ATOM 710 N N . LYS A 1 87 ? -15.238 -2.487 2.607 1.00 97.62 87 LYS A N 1
ATOM 711 C CA . LYS A 1 87 ? -15.050 -3.809 3.240 1.00 97.62 87 LYS A CA 1
ATOM 712 C C . LYS A 1 87 ? -14.146 -4.761 2.442 1.00 97.62 87 LYS A C 1
ATOM 714 O O . LYS A 1 87 ? -14.226 -5.972 2.625 1.00 97.62 87 LYS A O 1
ATOM 719 N N . ILE A 1 88 ? -13.292 -4.216 1.576 1.00 98.06 88 ILE A N 1
ATOM 720 C CA . ILE A 1 88 ? -12.269 -4.963 0.834 1.00 98.06 88 ILE A CA 1
A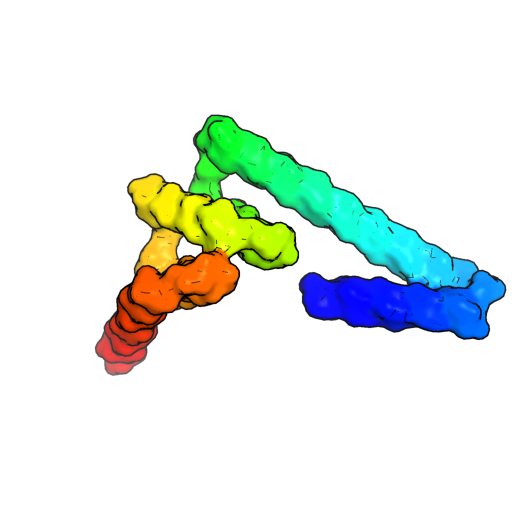TOM 721 C C . ILE A 1 88 ? -11.057 -5.192 1.739 1.00 98.06 88 ILE A C 1
ATOM 723 O O . ILE A 1 88 ? -10.553 -6.306 1.826 1.00 98.06 88 ILE A O 1
ATOM 727 N N . ILE A 1 89 ? -10.619 -4.149 2.452 1.00 98.38 89 ILE A N 1
ATOM 728 C CA . ILE A 1 89 ? -9.547 -4.243 3.448 1.00 98.38 89 ILE A CA 1
ATOM 729 C C . ILE A 1 89 ? -10.156 -4.553 4.810 1.00 98.38 89 ILE A C 1
ATOM 731 O O . ILE A 1 89 ? -11.071 -3.865 5.271 1.00 98.38 89 ILE A O 1
ATOM 735 N N . LYS A 1 90 ? -9.617 -5.566 5.484 1.00 97.88 90 LYS A N 1
ATOM 736 C CA . LYS A 1 90 ? -10.010 -5.927 6.842 1.00 97.88 90 LYS A CA 1
ATOM 737 C C . LYS A 1 90 ? -9.372 -4.971 7.836 1.00 97.88 90 LYS A C 1
ATOM 739 O O . LYS A 1 90 ? -8.183 -4.667 7.765 1.00 97.88 90 LYS A O 1
ATOM 744 N N . GLU A 1 91 ? -10.139 -4.563 8.834 1.00 96.38 91 GLU A N 1
ATOM 745 C CA . GLU A 1 91 ? -9.598 -3.834 9.977 1.00 96.38 91 GLU A CA 1
ATOM 746 C C . GLU A 1 91 ? -8.925 -4.813 10.944 1.00 96.38 91 GLU A C 1
ATOM 748 O O . GLU A 1 91 ? -9.518 -5.252 11.926 1.00 96.38 91 GLU A O 1
ATOM 753 N N . ASN A 1 92 ? -7.692 -5.200 10.626 1.00 96.25 92 ASN A N 1
ATOM 754 C CA . ASN A 1 92 ? -6.830 -5.992 11.493 1.00 96.25 92 ASN A CA 1
ATOM 755 C C . ASN A 1 92 ? -5.622 -5.161 11.952 1.00 96.25 92 ASN A C 1
ATOM 757 O O . ASN A 1 92 ? -5.397 -4.041 11.490 1.00 96.25 92 ASN A O 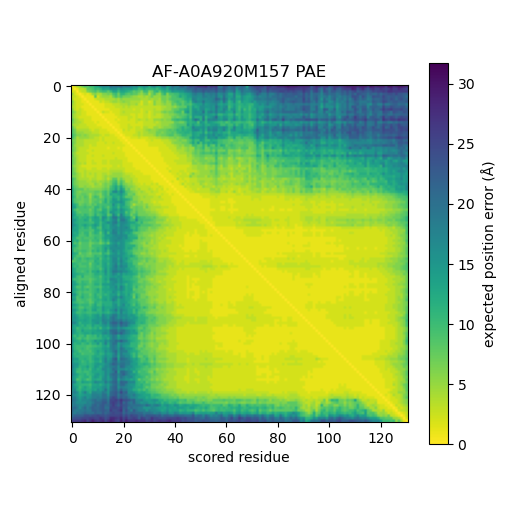1
ATOM 761 N N . GLU A 1 93 ? -4.845 -5.717 12.877 1.00 95.81 93 GLU A N 1
ATOM 762 C CA . GLU A 1 93 ? -3.653 -5.068 13.421 1.00 95.81 93 GLU A CA 1
ATOM 763 C C . GLU A 1 93 ? -2.671 -4.612 12.326 1.00 95.81 93 GLU A C 1
ATOM 765 O O . GLU A 1 93 ? -2.234 -3.464 12.341 1.00 95.81 93 GLU A O 1
ATOM 770 N N . GLU A 1 94 ? -2.342 -5.480 11.367 1.00 96.69 94 GLU A N 1
ATOM 771 C CA . GLU A 1 94 ? -1.336 -5.210 10.332 1.00 96.69 94 GLU A CA 1
ATOM 772 C C . GLU A 1 94 ? -1.758 -4.058 9.409 1.00 96.69 94 GLU A C 1
ATOM 774 O O . GLU A 1 94 ? -1.002 -3.107 9.191 1.00 96.69 94 GLU A O 1
ATOM 779 N N . ASN A 1 95 ? -2.997 -4.095 8.923 1.00 98.25 95 ASN A N 1
ATOM 780 C CA . ASN A 1 95 ? -3.539 -3.086 8.020 1.00 98.25 95 ASN A CA 1
ATOM 781 C C . ASN A 1 95 ? -3.700 -1.731 8.720 1.00 98.25 95 ASN A C 1
ATOM 783 O O . ASN A 1 95 ? -3.406 -0.684 8.138 1.00 98.25 95 ASN A O 1
ATOM 787 N N . LEU A 1 96 ? -4.119 -1.734 9.991 1.00 98.44 96 LEU A N 1
ATOM 788 C CA . LEU A 1 96 ? -4.206 -0.513 10.791 1.00 98.44 96 LEU A CA 1
ATOM 789 C C . LEU A 1 96 ? -2.817 0.050 11.117 1.00 98.44 96 LEU A C 1
ATOM 791 O O . LEU A 1 96 ? -2.650 1.268 11.116 1.00 98.44 96 LEU A O 1
ATOM 795 N N . LYS A 1 97 ? -1.799 -0.795 11.324 1.00 98.25 97 LYS A N 1
ATOM 796 C CA . LYS A 1 97 ? -0.407 -0.336 11.466 1.00 98.25 97 LYS A CA 1
ATOM 797 C C . LYS A 1 97 ? 0.086 0.349 10.194 1.00 98.25 97 LYS A C 1
ATOM 799 O O . LYS A 1 97 ? 0.647 1.437 10.292 1.00 98.25 97 LYS A O 1
ATOM 804 N N . LEU A 1 98 ? -0.201 -0.202 9.011 1.00 98.31 98 LEU A N 1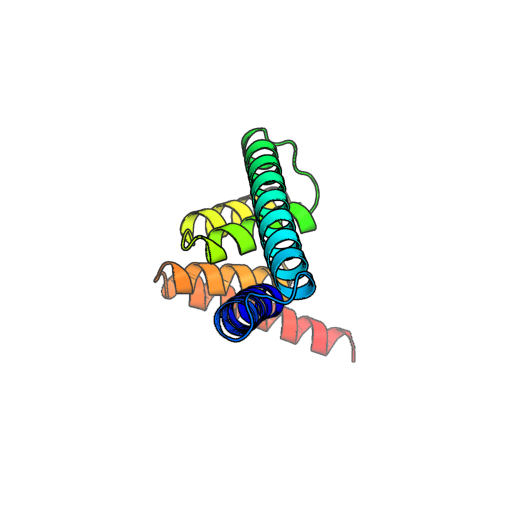
ATOM 805 C CA . LEU A 1 98 ? 0.116 0.459 7.739 1.00 98.31 98 LEU A CA 1
ATOM 806 C C . LEU A 1 98 ? -0.585 1.823 7.609 1.00 98.31 98 LEU A C 1
ATOM 808 O O . LEU A 1 98 ? 0.050 2.811 7.231 1.00 98.31 98 LEU A O 1
ATOM 812 N N . LEU A 1 99 ? -1.872 1.906 7.960 1.00 98.69 99 LEU A N 1
ATOM 813 C CA . LEU A 1 99 ? -2.618 3.168 7.945 1.00 98.69 99 LEU A CA 1
ATOM 814 C C . LEU A 1 99 ? -2.030 4.194 8.927 1.00 98.69 99 LEU A C 1
ATOM 816 O O . LEU A 1 99 ? -1.828 5.350 8.560 1.00 98.69 99 LEU A O 1
ATOM 820 N N . SER A 1 100 ? -1.698 3.774 10.149 1.00 98.56 100 SER A N 1
ATOM 821 C CA . SER A 1 100 ? -1.045 4.621 11.154 1.00 98.56 100 SER A CA 1
ATOM 822 C C . SER A 1 100 ? 0.305 5.149 10.663 1.00 98.56 100 SER A C 1
ATOM 824 O O . SER A 1 100 ? 0.542 6.357 10.705 1.00 98.56 100 SER A O 1
ATOM 826 N N . SER A 1 101 ? 1.161 4.280 10.109 1.00 98.19 101 SER A N 1
ATOM 827 C CA . SER A 1 101 ? 2.419 4.704 9.487 1.00 98.19 101 SER A CA 1
ATOM 828 C C . SER A 1 101 ? 2.181 5.724 8.377 1.00 98.19 101 SER A C 1
ATOM 830 O O . SER A 1 101 ? 2.901 6.717 8.305 1.00 98.19 101 SER A O 1
ATOM 832 N N . SER A 1 102 ? 1.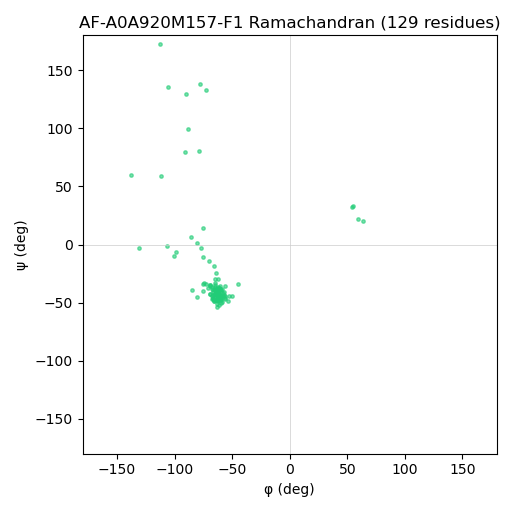151 5.530 7.552 1.00 98.56 102 SER A N 1
ATOM 833 C CA . SER A 1 102 ? 0.815 6.459 6.469 1.00 98.56 102 SER A CA 1
ATOM 834 C C . SER A 1 102 ? 0.475 7.859 6.987 1.00 98.56 102 SER A C 1
ATOM 836 O O . SER A 1 102 ? 0.995 8.842 6.459 1.00 98.56 102 SER A O 1
ATOM 838 N N . TYR A 1 103 ? -0.305 7.953 8.069 1.00 98.75 103 TYR A N 1
ATOM 839 C CA . TYR A 1 103 ? -0.576 9.217 8.766 1.00 98.75 103 TYR A CA 1
ATOM 840 C C . TYR A 1 103 ? 0.691 9.856 9.359 1.00 98.75 103 TYR A C 1
ATOM 842 O O . TYR A 1 103 ? 0.898 11.064 9.228 1.00 98.75 103 TYR A O 1
ATOM 850 N N . PHE A 1 104 ? 1.600 9.071 9.946 1.00 97.81 104 PHE A N 1
ATOM 851 C CA . PHE A 1 104 ? 2.874 9.614 10.431 1.00 97.81 104 PHE A CA 1
ATOM 852 C C . PHE A 1 104 ? 3.745 10.166 9.298 1.00 97.81 104 PHE A C 1
ATOM 854 O O . PHE A 1 104 ? 4.297 11.260 9.431 1.00 97.81 104 PHE A O 1
ATOM 861 N N . TYR A 1 105 ? 3.820 9.472 8.159 1.00 97.56 105 TYR A N 1
ATOM 862 C CA . TYR A 1 105 ? 4.542 9.964 6.982 1.00 97.56 105 TYR A CA 1
ATOM 863 C C . TYR A 1 105 ? 3.915 11.234 6.391 1.00 97.56 105 TYR A C 1
ATOM 865 O O . TYR A 1 105 ? 4.647 12.074 5.866 1.00 97.56 105 TYR A O 1
ATOM 873 N N . SER A 1 106 ? 2.596 11.430 6.512 1.00 98.19 106 SER A N 1
ATOM 874 C CA . SER A 1 106 ? 1.935 12.691 6.139 1.00 98.19 106 SER A CA 1
ATOM 875 C C . SER A 1 106 ? 2.041 13.790 7.201 1.00 98.19 106 SER A C 1
ATOM 877 O O . SER A 1 106 ? 1.510 14.876 6.984 1.00 98.19 106 SER A O 1
ATOM 879 N N . ARG A 1 107 ? 2.726 13.535 8.327 1.00 98.06 107 ARG A N 1
ATOM 880 C CA . ARG A 1 107 ? 2.835 14.427 9.500 1.00 98.06 107 ARG A CA 1
ATOM 881 C C . ARG A 1 107 ? 1.510 14.692 10.223 1.00 98.06 107 ARG A C 1
ATOM 883 O O . ARG A 1 107 ? 1.411 15.642 10.994 1.00 98.06 107 ARG A O 1
ATOM 890 N N . ASP A 1 108 ? 0.517 13.833 10.023 1.00 98.31 108 ASP A N 1
ATOM 891 C CA . ASP A 1 108 ? -0.744 13.860 10.760 1.00 98.31 108 ASP A CA 1
ATOM 892 C C . ASP A 1 108 ? -0.618 12.972 12.005 1.00 98.31 108 ASP A C 1
ATOM 894 O O . ASP A 1 108 ? -1.001 11.799 12.035 1.00 98.31 108 ASP A O 1
ATOM 898 N N . LEU A 1 109 ? 0.021 13.531 13.034 1.00 97.69 109 LEU A N 1
ATOM 899 C CA . LEU A 1 109 ? 0.335 12.801 14.262 1.00 97.69 109 LEU A CA 1
ATOM 900 C C . LEU A 1 109 ? -0.926 12.390 15.030 1.00 97.69 109 LEU A C 1
ATOM 902 O O . LEU A 1 109 ? -0.953 11.313 15.623 1.00 97.69 109 LEU A O 1
ATOM 906 N N . GLU A 1 110 ? -1.967 13.224 15.008 1.00 98.44 110 GLU A N 1
ATOM 907 C CA . GLU A 1 110 ? -3.211 12.982 15.738 1.00 98.44 110 GLU A CA 1
ATOM 908 C C . GLU A 1 110 ? -3.913 11.723 15.219 1.00 98.44 110 GLU A C 1
ATOM 910 O O . GLU A 1 110 ? -4.179 10.789 15.987 1.00 98.44 110 GLU A O 1
ATOM 915 N N . ASN A 1 111 ? -4.149 11.647 13.905 1.00 98.38 111 ASN A N 1
ATOM 916 C CA . ASN A 1 111 ? -4.760 10.461 13.315 1.00 98.38 111 ASN A CA 1
ATOM 917 C C . ASN A 1 111 ? -3.815 9.255 13.359 1.00 98.38 111 ASN A C 1
ATOM 919 O O . ASN A 1 111 ? -4.267 8.141 13.631 1.00 98.38 111 ASN A O 1
ATOM 923 N N . GLY A 1 112 ? -2.506 9.465 13.186 1.00 98.38 112 GLY A N 1
ATOM 924 C CA . GLY A 1 112 ? -1.506 8.404 13.309 1.00 98.38 112 GLY A CA 1
ATOM 925 C C . GLY A 1 112 ? -1.555 7.695 14.666 1.00 98.38 112 GLY A C 1
ATOM 926 O O . GLY A 1 112 ? -1.623 6.462 14.709 1.00 98.38 112 GLY A O 1
ATOM 927 N N . ILE A 1 113 ? -1.618 8.454 15.768 1.00 98.38 113 ILE A N 1
ATOM 928 C CA . ILE A 1 113 ? -1.747 7.916 17.134 1.00 98.38 113 ILE A CA 1
ATOM 929 C C . ILE A 1 113 ? -3.104 7.234 17.322 1.00 98.38 113 ILE A C 1
ATOM 931 O O . ILE A 1 113 ? -3.168 6.116 17.837 1.00 98.38 113 ILE A O 1
ATOM 935 N N . LYS A 1 114 ? -4.195 7.872 16.885 1.00 98.31 114 LYS A N 1
ATOM 936 C CA . LYS A 1 114 ? -5.552 7.319 17.011 1.00 98.31 114 LYS A CA 1
ATOM 937 C C . LYS A 1 114 ? -5.673 5.943 16.352 1.00 98.31 114 LYS A C 1
ATOM 939 O O . LYS A 1 114 ? -6.231 5.020 16.949 1.00 98.31 114 LYS A O 1
ATOM 944 N N . ILE A 1 115 ? -5.149 5.798 15.135 1.00 98.38 115 ILE A N 1
ATOM 945 C CA . ILE A 1 115 ? -5.169 4.528 14.405 1.00 98.38 115 ILE A CA 1
ATOM 946 C C . ILE A 1 115 ? -4.220 3.507 15.039 1.00 98.38 115 ILE A C 1
ATOM 948 O O . ILE A 1 115 ? -4.592 2.339 15.146 1.00 98.38 115 ILE A O 1
ATOM 952 N N . LEU A 1 116 ? -3.051 3.927 15.534 1.00 97.69 116 LEU A N 1
ATOM 953 C CA . LEU A 1 116 ? -2.131 3.027 16.235 1.00 97.69 116 LEU A CA 1
ATOM 954 C C . LEU A 1 116 ? -2.781 2.411 17.478 1.00 97.69 116 LEU A C 1
ATOM 956 O O . LEU A 1 116 ? -2.765 1.197 17.647 1.00 97.69 116 LEU A O 1
ATOM 960 N N . VAL A 1 117 ? -3.437 3.227 18.309 1.00 97.62 117 VAL A N 1
ATOM 961 C CA . VAL A 1 117 ? -4.178 2.739 19.485 1.00 97.62 117 VAL A CA 1
ATOM 962 C C . VAL A 1 117 ? -5.271 1.750 19.077 1.00 97.62 117 VAL A C 1
ATOM 964 O O . VAL A 1 117 ? -5.501 0.760 19.774 1.00 97.62 117 VAL A O 1
ATOM 967 N N . LYS A 1 118 ? -5.950 1.988 17.947 1.00 96.69 118 LYS A N 1
ATOM 968 C CA . LYS A 1 118 ? -6.931 1.039 17.409 1.00 96.69 118 LYS A CA 1
ATOM 969 C C . LYS A 1 118 ? -6.262 -0.292 17.046 1.00 96.69 118 LYS A C 1
ATOM 97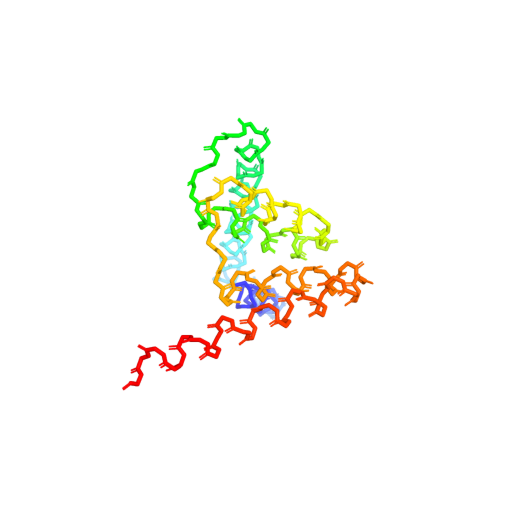1 O O . LYS A 1 118 ? -6.782 -1.332 17.437 1.00 96.69 118 LYS A O 1
ATOM 976 N N . ALA A 1 119 ? -5.114 -0.264 16.367 1.00 95.62 119 ALA A N 1
ATOM 977 C CA . ALA A 1 119 ? -4.359 -1.463 15.999 1.00 95.62 119 ALA A CA 1
ATOM 978 C C . ALA A 1 119 ? -3.931 -2.287 17.228 1.00 95.62 119 ALA A C 1
ATOM 980 O O . ALA A 1 119 ? -4.158 -3.494 17.266 1.00 95.62 119 ALA A O 1
ATOM 981 N N . GLU A 1 120 ? -3.396 -1.635 18.264 1.00 94.19 120 GLU A N 1
ATOM 982 C CA . GLU A 1 120 ? -2.958 -2.308 19.497 1.00 94.19 120 GLU A CA 1
ATOM 983 C C . GLU A 1 120 ? -4.126 -2.947 20.266 1.00 94.19 120 GLU A C 1
ATOM 985 O O . GLU A 1 120 ? -3.985 -4.023 20.845 1.00 94.19 120 GLU A O 1
ATOM 990 N N . LYS A 1 121 ? -5.326 -2.350 20.218 1.00 93.69 121 LYS A N 1
ATOM 991 C CA . LYS A 1 121 ? -6.538 -2.989 20.760 1.00 93.69 121 LYS A CA 1
ATOM 992 C C . LYS A 1 121 ? -6.884 -4.286 20.029 1.00 93.69 121 LYS A C 1
ATOM 994 O O . LYS A 1 121 ? -7.247 -5.256 20.689 1.00 93.69 121 LYS A O 1
ATOM 999 N N . PHE A 1 122 ? -6.750 -4.329 18.702 1.00 89.25 122 PHE A N 1
ATOM 1000 C CA . PHE A 1 122 ? -6.946 -5.568 17.939 1.00 89.25 122 PHE A CA 1
ATOM 1001 C C . PHE A 1 122 ? -5.909 -6.635 18.298 1.00 89.25 122 PHE A C 1
ATOM 1003 O O . PHE A 1 122 ? -6.283 -7.797 18.451 1.00 89.25 122 PHE A O 1
ATOM 1010 N N . LEU A 1 123 ? -4.640 -6.250 18.475 1.00 83.88 123 LEU A N 1
ATOM 1011 C CA . LEU A 1 123 ? -3.588 -7.167 18.921 1.00 83.88 123 LEU A CA 1
ATOM 1012 C C . LEU A 1 123 ? -3.919 -7.767 20.293 1.00 83.88 123 LEU A C 1
ATOM 1014 O O . LEU A 1 123 ? -3.902 -8.987 20.440 1.00 83.88 123 LEU A O 1
ATOM 1018 N N . MET A 1 124 ? -4.275 -6.929 21.274 1.00 84.75 124 MET A N 1
ATOM 1019 C CA . MET A 1 124 ? -4.638 -7.393 22.617 1.00 84.75 124 MET A CA 1
ATOM 10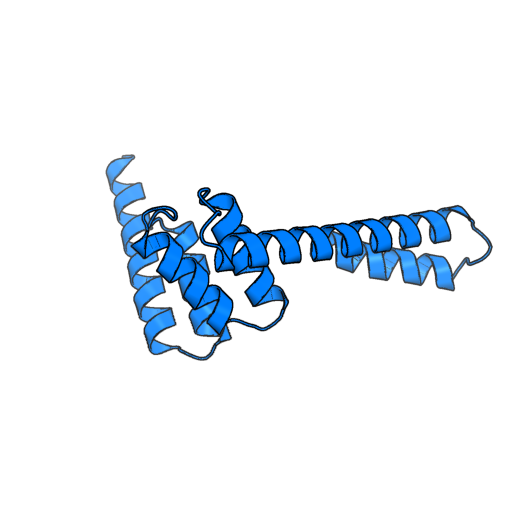20 C C . MET A 1 124 ? -5.820 -8.363 22.577 1.00 84.75 124 MET A C 1
ATOM 1022 O O . MET A 1 124 ? -5.726 -9.455 23.125 1.00 84.75 124 MET A O 1
ATOM 1026 N N . ILE A 1 125 ? -6.907 -8.014 21.879 1.00 83.38 125 ILE A N 1
ATOM 1027 C CA . ILE A 1 125 ? -8.074 -8.900 21.738 1.00 83.38 125 ILE A CA 1
ATOM 1028 C C . ILE A 1 125 ? -7.672 -10.242 21.113 1.00 83.38 125 ILE A C 1
ATOM 1030 O O . ILE A 1 125 ? -8.128 -11.284 21.571 1.00 83.38 125 ILE A O 1
ATOM 1034 N N . ARG A 1 126 ? -6.804 -10.238 20.093 1.00 80.44 126 ARG A N 1
ATOM 1035 C CA . ARG A 1 126 ? -6.329 -11.471 19.451 1.00 80.44 126 ARG A CA 1
ATOM 1036 C C . ARG A 1 126 ? -5.559 -12.366 20.421 1.00 80.44 126 ARG A C 1
ATOM 1038 O O . ARG A 1 126 ? -5.738 -13.573 20.361 1.00 80.44 126 ARG A O 1
ATOM 1045 N N . ILE A 1 127 ? -4.724 -11.785 21.284 1.00 81.81 127 ILE A N 1
ATOM 1046 C CA . ILE A 1 127 ? -3.975 -12.532 22.304 1.00 81.81 127 ILE A CA 1
ATOM 1047 C C . ILE A 1 127 ? -4.955 -13.188 23.288 1.00 81.81 127 ILE A C 1
ATOM 1049 O O . ILE A 1 127 ? -4.928 -14.400 23.441 1.00 81.81 127 ILE A O 1
ATOM 1053 N N . TYR A 1 128 ? -5.899 -12.426 23.848 1.00 78.69 128 TYR A N 1
ATOM 1054 C CA . TYR A 1 128 ? -6.851 -12.930 24.852 1.00 78.69 128 TYR A CA 1
ATOM 1055 C C . TYR A 1 128 ? -7.911 -13.918 24.329 1.00 78.69 128 TYR A C 1
ATOM 1057 O O . TYR A 1 128 ? -8.606 -14.525 25.135 1.00 78.69 128 TYR A O 1
ATOM 1065 N N . LEU A 1 129 ? -8.096 -14.041 23.011 1.00 72.56 129 LEU A N 1
ATOM 1066 C CA . LEU A 1 129 ? -9.033 -14.997 22.399 1.00 72.56 129 LEU A CA 1
ATOM 1067 C C . LEU A 1 129 ? -8.354 -16.282 21.898 1.00 72.56 129 LEU A C 1
ATOM 1069 O O . LEU A 1 129 ? -9.046 -17.178 21.416 1.00 72.56 129 LEU A O 1
ATOM 1073 N N . LEU A 1 130 ? -7.021 -16.343 21.935 1.00 64.75 130 LEU A N 1
ATOM 1074 C CA . LEU A 1 130 ? -6.230 -17.508 21.526 1.00 64.75 130 LEU A CA 1
ATOM 1075 C C . LEU A 1 130 ? -5.628 -18.272 22.722 1.00 64.75 130 LEU A C 1
ATOM 1077 O O . LEU A 1 130 ? -4.989 -19.300 22.492 1.00 64.75 130 LEU A O 1
ATOM 1081 N N . ASP A 1 131 ? -5.869 -17.793 23.947 1.00 47.69 131 ASP A N 1
ATOM 1082 C CA . ASP A 1 131 ? -5.636 -18.476 25.230 1.00 47.69 131 ASP A CA 1
ATOM 1083 C C . ASP A 1 131 ? -6.945 -19.100 25.756 1.00 47.69 131 ASP A C 1
ATOM 1085 O O . ASP A 1 131 ? -6.880 -20.185 26.382 1.00 47.69 131 ASP A O 1
#

Radius of gyration: 19.01 Å; Cα contacts (8 Å, |Δi|>4): 112; chains: 1; bounding box: 51×33×44 Å

Nearest PDB structures (foldseek):
  6yxx-assembly1_E6  TM=5.168E-01  e=8.960E-01  Trypanosoma brucei brucei
  6af0-assembly1_A  TM=4.953E-01  e=9.447E-01  Thermothelomyces thermophilus ATCC 42464
  6u3w-assembly1_B  TM=5.466E-01  e=3.025E+00  Saccharomyces cerevisiae S288C
  2vq2-assembly1_A-2  TM=5.616E-01  e=4.380E+00  Neisseria meningitidis
  2jr0-assembly1_A  TM=2.693E-01  e=5.706E+00  Aquifex aeolicus

pLDDT: mean 90.55, std 9.59, range [47.69, 98.75]